Protein AF-A0A954M3C3-F1 (afdb_monomer)

Foldseek 3Di:
DQAPDDPVVVVVQCVVVVPPDPVSSVPDQPDPLNVLLVCLVVQPEEEDEFECAARRAHCVVPVVSSVVVNVVSVHHYHYHYDYPDYHPDPDDPDCVVVVVVVVVRD

Nearest PDB structures (foldseek):
  6nkf-assembly2_B  TM=5.578E-01  e=7.164E-04  metagenome
  5ao9-assembly1_A  TM=7.347E-01  e=2.309E-02  Thermogutta terrifontis
  5olu-assembly1_A  TM=7.972E-01  e=1.073E-01  Heyndrickxia coagulans DSM 1 = ATCC 7050
  6avy-assembly1_A  TM=6.517E-01  e=4.504E-02  Zea mays
  3d7r-assembly2_B  TM=6.691E-01  e=1.659E+00  Staphylococcus aureus subsp. aureus USA300_TCH1516

Solvent-accessible surface area (backbone atoms only — not comparable to full-atom values): 6422 Å² total; per-residue (Å²): 129,89,31,74,73,51,74,70,58,50,56,45,47,35,62,77,73,64,39,92,46,67,67,56,56,71,66,54,68,81,46,74,81,61,54,45,65,61,44,25,74,70,61,47,76,45,76,48,77,45,36,74,50,18,57,62,67,31,51,83,82,40,62,47,48,44,54,52,55,35,45,76,60,70,22,52,72,48,78,43,76,35,87,84,28,30,71,63,75,78,83,60,97,69,53,58,71,60,54,51,53,50,67,76,69,111

Sequence (106 aa):
GAGKGSARDWALILKCYGFANDDEALAYQGNPVDQLRGLARAKVPLLHVYGDADDVVPWDENTGIVAERYKALGGSITLIAKPGVGHHPHGLDDPTPIVEFIAKNR

Structure (mmCIF, N/CA/C/O backbone):
data_AF-A0A954M3C3-F1
#
_entry.id   AF-A0A954M3C3-F1
#
loop_
_atom_site.group_PDB
_atom_site.id
_atom_site.type_symbol
_atom_site.label_atom_id
_atom_site.label_alt_id
_atom_site.label_comp_id
_atom_site.label_asym_id
_atom_site.label_entity_id
_atom_site.label_seq_id
_atom_site.pdbx_PDB_ins_code
_atom_site.Cartn_x
_atom_site.Cartn_y
_atom_site.Cartn_z
_atom_site.occupancy
_atom_site.B_iso_or_equiv
_atom_site.auth_seq_id
_atom_site.auth_comp_id
_atom_site.auth_asym_id
_atom_site.auth_atom_id
_atom_site.pdbx_PDB_model_num
ATOM 1 N N . GLY A 1 1 ? 6.477 3.325 -12.550 1.00 87.75 1 GLY A N 1
ATOM 2 C CA . GLY A 1 1 ? 5.529 4.124 -11.762 1.00 87.75 1 GLY A CA 1
ATOM 3 C C . GLY A 1 1 ? 5.982 5.563 -11.694 1.00 87.75 1 GLY A C 1
ATOM 4 O O . GLY A 1 1 ? 7.020 5.884 -12.267 1.00 87.75 1 GLY A O 1
ATOM 5 N N . ALA A 1 2 ? 5.211 6.405 -11.015 1.00 92.19 2 ALA A N 1
ATOM 6 C CA . ALA A 1 2 ? 5.529 7.809 -10.750 1.00 92.19 2 ALA A CA 1
ATOM 7 C C . ALA A 1 2 ? 6.403 8.008 -9.497 1.00 92.19 2 ALA A C 1
ATOM 9 O O . ALA A 1 2 ? 6.935 9.100 -9.302 1.00 92.19 2 ALA A O 1
ATOM 10 N N . GLY A 1 3 ? 6.558 6.981 -8.651 1.00 92.88 3 GLY A N 1
ATOM 11 C CA . GLY A 1 3 ? 7.430 7.052 -7.479 1.00 92.88 3 GLY A CA 1
ATOM 12 C C . GLY A 1 3 ? 8.907 7.272 -7.831 1.00 92.88 3 GLY A C 1
ATOM 13 O O . GLY A 1 3 ? 9.352 6.982 -8.943 1.00 92.88 3 GLY A O 1
ATOM 14 N N . LYS A 1 4 ? 9.697 7.736 -6.854 1.00 93.12 4 LYS A N 1
ATOM 15 C CA . LYS A 1 4 ? 11.141 8.032 -7.024 1.00 93.12 4 LYS A CA 1
ATOM 16 C C . LYS A 1 4 ? 11.976 6.877 -7.596 1.00 93.12 4 LYS A C 1
ATOM 18 O O . LYS A 1 4 ? 13.003 7.124 -8.226 1.00 93.12 4 LYS A O 1
ATOM 23 N N . GLY A 1 5 ? 11.546 5.635 -7.371 1.00 93.81 5 GLY A N 1
ATOM 24 C CA . GLY A 1 5 ? 12.234 4.433 -7.833 1.00 93.81 5 GLY A CA 1
ATOM 25 C C . GLY A 1 5 ? 13.590 4.193 -7.157 1.00 93.81 5 GLY A C 1
ATOM 26 O O . GLY A 1 5 ? 14.040 4.946 -6.295 1.00 93.81 5 GLY A O 1
ATOM 27 N N . SER A 1 6 ? 14.246 3.099 -7.544 1.00 95.81 6 SER A N 1
ATOM 28 C CA . SER A 1 6 ? 15.588 2.737 -7.077 1.00 95.81 6 SER A CA 1
ATOM 29 C C . SER A 1 6 ? 16.306 1.946 -8.165 1.00 95.81 6 SER A C 1
ATOM 31 O O . SER A 1 6 ? 16.001 0.779 -8.396 1.00 95.81 6 SER A O 1
ATOM 33 N N . ALA A 1 7 ? 17.275 2.569 -8.842 1.00 96.38 7 ALA A N 1
ATOM 34 C CA . ALA A 1 7 ? 18.010 1.921 -9.934 1.00 96.38 7 ALA A CA 1
ATOM 35 C C . ALA A 1 7 ? 18.777 0.675 -9.459 1.00 96.38 7 ALA A C 1
ATOM 37 O O . ALA A 1 7 ? 18.840 -0.334 -10.161 1.00 96.38 7 ALA A O 1
ATOM 38 N N . ARG A 1 8 ? 19.327 0.729 -8.238 1.00 97.62 8 ARG A N 1
ATOM 39 C CA . ARG A 1 8 ? 20.014 -0.412 -7.623 1.00 97.62 8 ARG A CA 1
ATOM 40 C C . ARG A 1 8 ? 19.053 -1.579 -7.414 1.00 97.62 8 ARG A C 1
ATOM 42 O O . ARG A 1 8 ? 19.379 -2.702 -7.785 1.00 97.62 8 ARG A O 1
ATOM 49 N N . ASP A 1 9 ? 17.894 -1.321 -6.812 1.00 96.94 9 ASP A N 1
ATOM 50 C CA . ASP A 1 9 ? 16.956 -2.391 -6.474 1.00 96.94 9 ASP A CA 1
ATOM 51 C C . ASP A 1 9 ? 16.233 -2.911 -7.722 1.00 96.94 9 ASP A C 1
ATOM 53 O O . ASP A 1 9 ? 15.978 -4.106 -7.811 1.00 96.94 9 ASP A O 1
ATOM 57 N N . TRP A 1 10 ? 16.019 -2.068 -8.739 1.00 96.50 10 TRP A N 1
ATOM 58 C CA . TRP A 1 10 ? 15.537 -2.506 -10.052 1.00 96.50 10 TRP A CA 1
ATOM 59 C C . TRP A 1 10 ? 16.479 -3.531 -10.696 1.00 96.50 10 TRP A C 1
ATOM 61 O O . TRP A 1 10 ? 16.050 -4.617 -11.086 1.00 96.50 10 TRP A O 1
ATOM 71 N N . ALA A 1 11 ? 17.787 -3.251 -10.711 1.00 97.50 11 ALA A N 1
ATOM 72 C CA . ALA A 1 11 ? 18.780 -4.205 -11.205 1.00 97.50 11 ALA A CA 1
ATOM 73 C C . ALA A 1 11 ? 18.804 -5.513 -10.386 1.00 97.50 11 ALA A C 1
ATOM 75 O O . ALA A 1 11 ? 19.033 -6.592 -10.938 1.00 97.50 11 ALA A O 1
ATOM 76 N N . LEU A 1 12 ? 18.549 -5.437 -9.072 1.00 97.88 12 LEU A N 1
ATOM 77 C CA . LEU A 1 12 ? 18.419 -6.624 -8.223 1.00 97.88 12 LEU A CA 1
ATOM 78 C C . LEU A 1 12 ? 17.155 -7.427 -8.534 1.00 97.88 12 LEU A C 1
ATOM 80 O O . LEU A 1 12 ? 17.234 -8.651 -8.531 1.00 97.88 12 LEU A O 1
ATOM 84 N N . ILE A 1 13 ? 16.022 -6.783 -8.829 1.00 96.62 13 ILE A N 1
ATOM 85 C CA . ILE A 1 13 ? 14.785 -7.473 -9.221 1.00 96.62 13 ILE A CA 1
ATOM 86 C C . ILE A 1 13 ? 15.026 -8.313 -10.476 1.00 96.62 13 ILE A C 1
ATOM 88 O O . ILE A 1 13 ? 14.793 -9.521 -10.430 1.00 96.62 13 ILE A O 1
ATOM 92 N N . LEU A 1 14 ? 15.581 -7.720 -11.542 1.00 97.69 14 LEU A N 1
ATOM 93 C CA . LEU A 1 14 ? 15.893 -8.445 -12.782 1.00 97.69 14 LEU A CA 1
ATOM 94 C C . LEU A 1 14 ? 16.772 -9.673 -12.509 1.00 97.69 14 LEU A C 1
ATOM 96 O O . LEU A 1 14 ? 16.466 -10.784 -12.937 1.00 97.69 14 LEU A O 1
ATOM 100 N N . LYS A 1 15 ? 17.834 -9.495 -11.714 1.00 97.88 15 LYS A N 1
ATOM 101 C CA . LYS A 1 15 ? 18.780 -10.568 -11.392 1.00 97.88 15 LYS A CA 1
ATOM 102 C C . LYS A 1 15 ? 18.176 -11.666 -10.512 1.00 97.88 15 LYS A C 1
ATOM 104 O O . LYS A 1 15 ? 18.385 -12.843 -10.787 1.00 97.88 15 LYS A O 1
ATOM 109 N N . CYS A 1 16 ? 17.500 -11.302 -9.424 1.00 97.69 16 CYS A N 1
ATOM 110 C CA . CYS A 1 16 ? 17.021 -12.255 -8.420 1.00 97.69 16 CYS A CA 1
ATOM 111 C C . CYS A 1 16 ? 15.804 -13.048 -8.899 1.00 97.69 16 CYS A C 1
ATOM 113 O O . CYS A 1 16 ? 15.660 -14.208 -8.523 1.00 97.69 16 CYS A O 1
ATOM 115 N N . TYR A 1 17 ? 14.950 -12.434 -9.717 1.00 96.62 17 TYR A N 1
ATOM 116 C CA . TYR A 1 17 ? 13.771 -13.089 -10.282 1.00 96.62 17 TYR A CA 1
ATOM 117 C C . TYR A 1 17 ? 14.053 -13.720 -11.652 1.00 96.62 17 TYR A C 1
ATOM 119 O O . TYR A 1 17 ? 13.229 -14.484 -12.145 1.00 96.62 17 TYR A O 1
ATOM 127 N N . GLY A 1 18 ? 15.230 -13.463 -12.235 1.00 97.44 18 GLY A N 1
ATOM 128 C CA . GLY A 1 18 ? 15.668 -14.069 -13.492 1.00 97.44 18 GLY A CA 1
ATOM 129 C C . GLY A 1 18 ? 15.005 -13.481 -14.737 1.00 97.44 18 GLY A C 1
ATOM 130 O O . GLY A 1 18 ? 14.965 -14.159 -15.759 1.00 97.44 18 GLY A O 1
ATOM 131 N N . PHE A 1 19 ? 14.498 -12.249 -14.662 1.00 98.06 19 PHE A N 1
ATOM 132 C CA . PHE A 1 19 ? 13.888 -11.569 -15.804 1.00 98.06 19 PHE A CA 1
ATOM 133 C C . PHE A 1 19 ? 14.955 -11.139 -16.813 1.00 98.06 19 PHE A C 1
ATOM 135 O O . PHE A 1 19 ? 15.987 -10.572 -16.444 1.00 98.06 19 PHE A O 1
ATOM 142 N N . ALA A 1 20 ? 14.697 -11.379 -18.098 1.00 96.81 20 ALA A N 1
ATOM 143 C CA . ALA A 1 20 ? 15.623 -11.032 -19.172 1.00 96.81 20 ALA A CA 1
ATOM 144 C C . ALA A 1 20 ? 15.666 -9.522 -19.452 1.00 96.81 20 ALA A C 1
ATOM 146 O O . ALA A 1 20 ? 16.674 -9.012 -19.945 1.00 96.81 20 ALA A O 1
ATOM 147 N N . ASN A 1 21 ? 14.569 -8.814 -19.180 1.00 96.75 21 ASN A N 1
ATOM 148 C CA . ASN A 1 21 ? 14.413 -7.387 -19.434 1.00 96.75 21 ASN A CA 1
ATOM 149 C C . ASN A 1 21 ? 13.292 -6.779 -18.574 1.00 96.75 21 ASN A C 1
ATOM 151 O O . ASN A 1 21 ? 12.564 -7.482 -17.869 1.00 96.75 21 ASN A O 1
ATOM 155 N N . ASP A 1 22 ? 13.161 -5.457 -18.666 1.00 96.50 22 ASP A N 1
ATOM 156 C CA . ASP A 1 22 ? 12.157 -4.681 -17.943 1.00 96.50 22 ASP A CA 1
ATOM 157 C C . ASP A 1 22 ? 10.722 -5.078 -18.317 1.00 96.50 22 ASP A C 1
ATOM 159 O O . ASP A 1 22 ? 9.870 -5.127 -17.435 1.00 96.50 22 ASP A O 1
ATOM 163 N N . ASP A 1 23 ? 10.448 -5.414 -19.582 1.00 97.25 23 ASP A N 1
ATOM 164 C CA . ASP A 1 23 ? 9.099 -5.788 -20.030 1.00 97.25 23 ASP A CA 1
ATOM 165 C C . ASP A 1 23 ? 8.614 -7.070 -19.343 1.00 97.25 23 ASP A C 1
ATOM 167 O O . ASP A 1 23 ? 7.467 -7.150 -18.904 1.00 97.25 23 ASP A O 1
ATOM 171 N N . GLU A 1 24 ? 9.493 -8.063 -19.195 1.00 97.62 24 GLU A N 1
ATOM 172 C CA . GLU A 1 24 ? 9.182 -9.301 -18.480 1.00 97.62 24 GLU A CA 1
ATOM 173 C C . GLU A 1 24 ? 8.9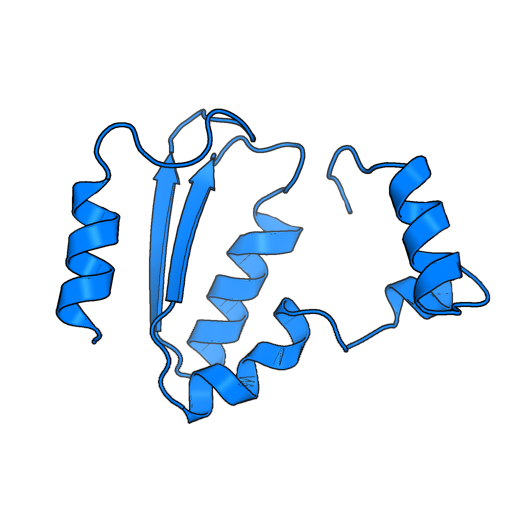13 -9.037 -16.991 1.00 97.62 24 GLU A C 1
ATOM 175 O O . GLU A 1 24 ? 7.940 -9.551 -16.433 1.00 97.62 24 GLU A O 1
ATOM 180 N N . ALA A 1 25 ? 9.721 -8.179 -16.360 1.00 96.62 25 ALA A N 1
ATOM 181 C CA . ALA A 1 25 ? 9.529 -7.785 -14.967 1.00 96.62 25 ALA A CA 1
ATOM 182 C C . ALA A 1 25 ? 8.222 -7.001 -14.757 1.00 96.62 25 ALA A C 1
ATOM 184 O O . ALA A 1 25 ? 7.511 -7.231 -13.779 1.00 96.62 25 ALA A O 1
ATOM 185 N N . LEU A 1 26 ? 7.875 -6.102 -15.681 1.00 95.06 26 LEU A N 1
ATOM 186 C CA . LEU A 1 26 ? 6.637 -5.317 -15.648 1.00 95.06 26 LEU A CA 1
ATOM 187 C C . LEU A 1 26 ? 5.393 -6.170 -15.934 1.00 95.06 26 LEU A C 1
ATOM 189 O O . LEU A 1 26 ? 4.319 -5.880 -15.408 1.00 95.06 26 LEU A O 1
ATOM 193 N N . ALA A 1 27 ? 5.522 -7.226 -16.739 1.00 96.25 27 ALA A N 1
ATOM 194 C CA . ALA A 1 27 ? 4.440 -8.167 -17.022 1.00 96.25 27 ALA A CA 1
ATOM 195 C C . ALA A 1 27 ? 4.182 -9.158 -15.873 1.00 96.25 27 ALA A C 1
ATOM 197 O O . ALA A 1 27 ? 3.138 -9.818 -15.856 1.00 96.25 27 ALA A O 1
ATOM 198 N N . TYR A 1 28 ? 5.099 -9.272 -14.909 1.00 96.62 28 TYR A N 1
ATOM 199 C CA . TYR A 1 28 ? 4.999 -10.220 -13.806 1.00 96.62 28 TYR A CA 1
ATOM 200 C C . TYR A 1 28 ? 3.732 -10.007 -12.961 1.00 96.62 28 TYR A C 1
ATOM 202 O O . TYR A 1 28 ? 3.499 -8.931 -12.422 1.00 96.62 28 TYR A O 1
ATOM 210 N N . GLN A 1 29 ? 2.930 -11.067 -12.809 1.00 95.62 29 GLN A N 1
ATOM 211 C CA . GLN A 1 29 ? 1.654 -11.059 -12.067 1.00 95.62 29 GLN A CA 1
ATOM 212 C C . GLN A 1 29 ? 1.755 -11.743 -10.689 1.00 95.62 29 GLN A C 1
ATOM 214 O O . GLN A 1 29 ? 0.759 -12.192 -10.116 1.00 95.62 29 GLN A O 1
ATOM 219 N N . GLY A 1 30 ? 2.970 -11.930 -10.173 1.00 95.19 30 GLY A N 1
ATOM 220 C CA . GLY A 1 30 ? 3.198 -12.570 -8.874 1.00 95.19 30 GLY A CA 1
ATOM 221 C C . GLY A 1 30 ? 3.364 -11.586 -7.717 1.00 95.19 30 GLY A C 1
ATOM 222 O O . GLY A 1 30 ? 3.713 -12.013 -6.618 1.00 95.19 30 GLY A O 1
ATOM 223 N N . ASN A 1 31 ? 3.137 -10.286 -7.929 1.00 95.19 31 ASN A N 1
ATOM 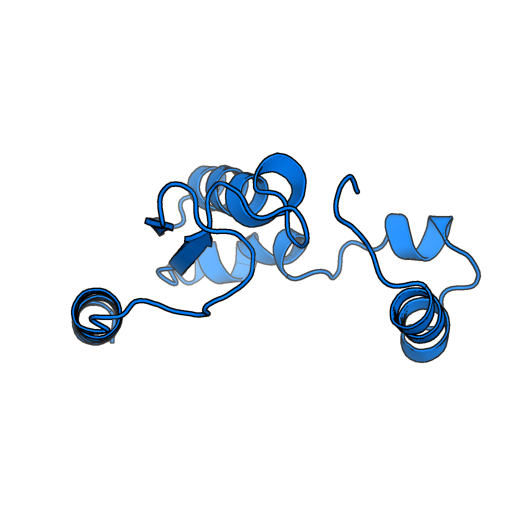224 C CA . ASN A 1 31 ? 3.282 -9.294 -6.867 1.00 95.19 31 ASN A CA 1
ATOM 225 C C . ASN A 1 31 ? 2.152 -9.429 -5.832 1.00 95.19 31 ASN A C 1
ATOM 227 O O . ASN A 1 31 ? 1.060 -9.904 -6.160 1.00 95.19 31 ASN A O 1
ATOM 231 N N . PRO A 1 32 ? 2.337 -8.948 -4.587 1.00 94.25 32 PRO A N 1
ATOM 232 C CA . PRO A 1 32 ? 1.281 -8.995 -3.573 1.00 94.25 32 PRO A CA 1
ATOM 233 C C . PRO A 1 32 ? -0.059 -8.381 -4.022 1.00 94.25 32 PRO A C 1
ATOM 235 O O . PRO A 1 32 ? -1.118 -8.918 -3.701 1.00 94.25 32 PRO A O 1
ATOM 238 N N . VAL A 1 33 ? -0.025 -7.301 -4.815 1.00 95.62 33 VAL A N 1
ATOM 239 C CA . VAL A 1 33 ? -1.222 -6.633 -5.366 1.00 95.62 33 VAL A CA 1
ATOM 240 C C . VAL A 1 33 ? -1.983 -7.483 -6.398 1.00 95.62 33 VAL A C 1
ATOM 242 O O . VAL A 1 33 ? -3.176 -7.264 -6.624 1.00 95.62 33 VAL A O 1
ATOM 245 N N . ASP A 1 34 ? -1.330 -8.487 -6.986 1.00 96.31 34 ASP A N 1
ATOM 246 C CA . ASP A 1 34 ? -1.919 -9.401 -7.970 1.00 96.31 34 ASP A CA 1
ATOM 247 C C . ASP A 1 34 ? -2.498 -10.664 -7.303 1.00 96.31 34 ASP A C 1
ATOM 249 O O . ASP A 1 34 ? -3.391 -11.321 -7.837 1.00 96.31 34 ASP A O 1
ATOM 253 N N . GLN A 1 35 ? -2.053 -10.983 -6.082 1.00 96.88 35 GLN A N 1
ATOM 254 C CA . GLN A 1 35 ? -2.390 -12.220 -5.360 1.00 96.88 35 GLN A CA 1
ATOM 255 C C . GLN A 1 35 ? -3.504 -12.049 -4.305 1.00 96.88 35 GLN A C 1
ATOM 257 O O . GLN A 1 35 ? -3.733 -12.909 -3.450 1.00 96.88 35 GLN A O 1
ATOM 262 N N . LEU A 1 36 ? -4.271 -10.959 -4.386 1.00 98.12 36 LEU A N 1
ATOM 263 C CA . LEU A 1 36 ? -5.294 -10.578 -3.400 1.00 98.12 36 LEU A CA 1
ATOM 264 C C . LEU A 1 36 ? -6.466 -11.569 -3.267 1.00 98.12 36 LEU A C 1
ATOM 266 O O . LEU A 1 36 ? -7.101 -11.658 -2.214 1.00 98.12 36 LEU A O 1
ATOM 270 N N . ARG A 1 37 ? -6.767 -12.341 -4.319 1.00 97.94 37 ARG A N 1
ATOM 271 C CA . ARG A 1 37 ? -7.929 -13.249 -4.362 1.00 97.94 37 ARG A CA 1
ATOM 272 C C . ARG A 1 37 ? -7.896 -14.316 -3.266 1.00 97.94 37 ARG A C 1
ATOM 274 O O . ARG A 1 37 ? -8.950 -14.681 -2.744 1.00 97.94 37 ARG A O 1
ATOM 281 N N . GLY A 1 38 ? -6.710 -14.821 -2.921 1.00 97.94 38 GLY A N 1
ATOM 282 C CA . GLY A 1 38 ? -6.545 -15.812 -1.854 1.00 97.94 38 GLY A CA 1
ATOM 283 C C . GLY A 1 38 ? -6.950 -15.252 -0.491 1.00 97.94 38 GLY A C 1
ATOM 284 O O . GLY A 1 38 ? -7.755 -15.865 0.211 1.00 97.94 38 GLY A O 1
ATOM 285 N N . LEU A 1 39 ? -6.467 -14.048 -0.174 1.00 98.06 39 LEU A N 1
ATOM 286 C CA . LEU A 1 39 ? -6.777 -13.335 1.067 1.00 98.06 39 LEU A CA 1
ATOM 287 C C . LEU A 1 39 ? -8.274 -13.022 1.177 1.00 98.06 39 LEU A C 1
ATOM 289 O O . LEU A 1 39 ? -8.888 -13.308 2.205 1.00 98.06 39 LEU A O 1
ATOM 293 N N . ALA A 1 40 ? -8.884 -12.540 0.089 1.00 98.31 40 ALA A N 1
ATOM 294 C CA . ALA A 1 40 ? -10.309 -12.216 0.062 1.00 98.31 40 ALA A CA 1
ATOM 295 C C . ALA A 1 40 ? -11.184 -13.460 0.297 1.00 98.31 40 ALA A C 1
ATOM 297 O O . ALA A 1 40 ? -12.105 -13.429 1.112 1.00 98.31 40 ALA A O 1
ATOM 298 N N . ARG A 1 41 ? -10.861 -14.596 -0.345 1.00 98.31 41 ARG A N 1
ATOM 299 C CA . ARG A 1 41 ? -11.560 -15.877 -0.117 1.00 98.31 41 ARG A CA 1
ATOM 300 C C . ARG A 1 41 ? -11.447 -16.357 1.327 1.00 98.31 41 ARG A C 1
ATOM 302 O O . ARG A 1 41 ? -12.411 -16.899 1.861 1.00 98.31 41 ARG A O 1
ATOM 309 N N . ALA A 1 42 ? -10.282 -16.163 1.938 1.00 98.00 42 ALA A N 1
ATOM 310 C CA . ALA A 1 42 ? -10.035 -16.478 3.339 1.00 98.00 42 ALA A CA 1
ATOM 311 C C . ALA A 1 42 ? -10.601 -15.420 4.307 1.00 98.00 42 ALA A C 1
ATOM 313 O O . ALA A 1 42 ? -10.478 -15.586 5.516 1.00 98.00 42 ALA A O 1
ATOM 314 N N . LYS A 1 43 ? -11.243 -14.360 3.792 1.00 97.50 43 LYS A N 1
ATOM 315 C CA . LYS A 1 43 ? -11.809 -13.244 4.563 1.00 97.50 43 LYS A CA 1
ATOM 316 C C . LYS A 1 43 ? -10.784 -12.561 5.471 1.00 97.50 43 LYS A C 1
ATOM 318 O O . LYS A 1 43 ? -11.134 -12.100 6.554 1.00 97.50 43 LYS A O 1
ATOM 323 N N . VAL A 1 44 ? -9.529 -12.484 5.030 1.00 98.06 44 VAL A N 1
ATOM 324 C CA . VAL A 1 44 ? -8.472 -11.817 5.796 1.00 98.06 44 VAL A CA 1
ATOM 325 C C . VAL A 1 44 ? -8.781 -10.316 5.857 1.00 98.06 44 VAL A C 1
ATOM 327 O O . VAL A 1 44 ? -8.921 -9.682 4.810 1.00 98.06 44 VAL A O 1
ATOM 330 N N . PRO A 1 45 ? -8.909 -9.707 7.040 1.00 98.00 45 PRO A N 1
ATOM 331 C CA . PRO A 1 45 ? -9.068 -8.265 7.139 1.00 98.00 45 PRO A CA 1
ATOM 332 C C . PRO A 1 45 ? -7.708 -7.589 6.933 1.00 98.00 45 PRO A C 1
ATOM 334 O O . PRO A 1 45 ? -6.709 -7.991 7.528 1.00 98.00 45 PRO A O 1
ATOM 337 N N . LEU A 1 46 ? -7.665 -6.556 6.091 1.00 98.25 46 LEU A N 1
ATOM 338 C CA . LEU A 1 46 ? -6.455 -5.769 5.836 1.00 98.25 46 LEU A CA 1
ATOM 339 C C . LEU A 1 46 ? -6.522 -4.415 6.544 1.00 98.25 46 LEU A C 1
ATOM 341 O O . LEU A 1 46 ? -7.592 -3.821 6.666 1.00 98.25 46 LEU A O 1
ATOM 345 N N . LEU A 1 47 ? -5.366 -3.901 6.958 1.00 98.00 47 LEU A N 1
ATOM 346 C CA . LEU A 1 47 ? -5.200 -2.529 7.430 1.00 98.00 47 LEU A CA 1
ATOM 347 C C . LEU A 1 47 ? -3.975 -1.911 6.756 1.00 98.00 47 LEU A C 1
ATOM 349 O O . LEU A 1 47 ? -2.898 -2.499 6.786 1.00 98.00 47 LEU A O 1
ATOM 353 N N . HIS A 1 48 ? -4.139 -0.730 6.160 1.00 97.44 48 HIS A N 1
ATOM 354 C CA . HIS A 1 48 ? -3.056 0.060 5.572 1.00 97.44 48 HIS A CA 1
ATOM 355 C C . HIS A 1 48 ? -2.954 1.414 6.278 1.00 97.44 48 HIS A C 1
ATOM 357 O O . HIS A 1 48 ? -3.910 2.191 6.280 1.00 97.44 4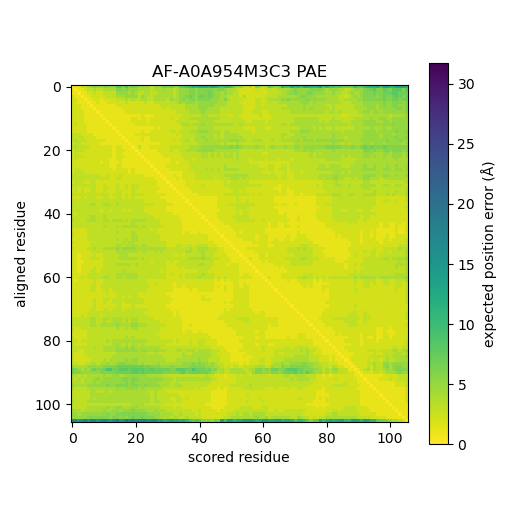8 HIS A O 1
ATOM 363 N N . VAL A 1 49 ? -1.773 1.704 6.828 1.00 97.44 49 VAL A N 1
ATOM 364 C CA . VAL A 1 49 ? -1.379 3.039 7.297 1.00 97.44 49 VAL A CA 1
ATOM 365 C C . VAL A 1 49 ? -0.449 3.641 6.256 1.00 97.44 49 VAL A C 1
ATOM 367 O O . VAL A 1 49 ? 0.552 3.018 5.910 1.00 97.44 49 VAL A O 1
ATOM 370 N N . TYR A 1 50 ? -0.758 4.834 5.759 1.00 96.75 50 TYR A N 1
ATOM 371 C CA . TYR A 1 50 ? 0.002 5.458 4.675 1.00 96.75 50 TYR A CA 1
ATOM 372 C C . TYR A 1 50 ? 0.052 6.979 4.826 1.00 96.75 50 TYR A C 1
ATOM 374 O O . TYR A 1 50 ? -0.837 7.581 5.426 1.00 96.75 50 TYR A O 1
ATOM 382 N N . GLY A 1 51 ? 1.111 7.596 4.305 1.00 97.38 51 GLY A N 1
ATOM 383 C CA . GLY A 1 51 ? 1.167 9.039 4.091 1.00 97.38 51 GLY A CA 1
ATOM 384 C C . GLY A 1 51 ? 0.428 9.405 2.807 1.00 97.38 51 GLY A C 1
ATOM 385 O O . GLY A 1 51 ? 0.639 8.757 1.784 1.00 97.38 51 GLY A O 1
ATOM 386 N N . ASP A 1 52 ? -0.464 10.394 2.843 1.00 95.81 52 ASP A N 1
ATOM 387 C CA . ASP A 1 52 ? -1.219 10.803 1.646 1.00 95.81 52 ASP A CA 1
ATOM 388 C C . ASP A 1 52 ? -0.429 11.741 0.713 1.00 95.81 52 ASP A C 1
ATOM 390 O O . ASP A 1 52 ? -0.877 12.021 -0.397 1.00 95.81 52 ASP A O 1
ATOM 394 N N . ALA A 1 53 ? 0.770 12.158 1.130 1.00 96.31 53 ALA A N 1
ATOM 395 C CA . ALA A 1 53 ? 1.739 12.902 0.332 1.00 96.31 53 ALA A CA 1
ATOM 396 C C . ALA A 1 53 ? 3.002 12.066 0.014 1.00 96.31 53 ALA A C 1
ATOM 398 O O . ALA A 1 53 ? 4.068 12.626 -0.243 1.00 96.31 53 ALA A O 1
ATOM 399 N N . ASP A 1 54 ? 2.922 10.729 0.080 1.00 96.69 54 ASP A N 1
ATOM 400 C CA . ASP A 1 54 ? 4.048 9.828 -0.209 1.00 96.69 54 ASP A CA 1
ATOM 401 C C . ASP A 1 54 ? 4.407 9.833 -1.709 1.00 96.69 54 ASP A C 1
ATOM 403 O O . ASP A 1 54 ? 3.633 9.398 -2.560 1.00 96.69 54 ASP A O 1
ATOM 407 N N . ASP A 1 55 ? 5.610 10.322 -2.023 1.00 95.62 55 ASP A N 1
ATOM 408 C CA . ASP A 1 55 ? 6.184 10.383 -3.372 1.00 95.62 55 ASP A CA 1
ATOM 409 C C . ASP A 1 55 ? 7.151 9.220 -3.683 1.00 95.62 55 ASP A C 1
ATOM 411 O O . ASP A 1 55 ? 7.671 9.104 -4.796 1.00 95.62 55 ASP A O 1
ATOM 415 N N . VAL A 1 56 ? 7.411 8.346 -2.708 1.00 95.62 56 VAL A N 1
ATOM 416 C CA . VAL A 1 56 ? 8.193 7.113 -2.874 1.00 95.62 56 VAL A CA 1
ATOM 417 C C . VAL A 1 56 ? 7.265 5.965 -3.251 1.00 95.62 56 VAL A C 1
ATOM 419 O O . VAL A 1 56 ? 7.594 5.188 -4.146 1.00 95.62 56 VAL A O 1
ATOM 422 N N . VAL A 1 57 ? 6.102 5.883 -2.597 1.00 94.38 57 VAL A N 1
ATOM 423 C CA . VAL A 1 57 ? 5.087 4.840 -2.798 1.00 94.38 57 VAL A CA 1
ATOM 424 C C . VAL A 1 57 ? 3.719 5.492 -3.068 1.00 94.38 57 VAL A C 1
ATOM 426 O O . VAL A 1 57 ? 2.837 5.459 -2.205 1.00 94.38 57 VAL A O 1
ATOM 429 N N . PRO A 1 58 ? 3.514 6.105 -4.254 1.00 95.44 58 PRO A N 1
ATOM 430 C CA . PRO A 1 58 ? 2.322 6.898 -4.534 1.00 95.44 58 PRO A CA 1
ATOM 431 C C . PRO A 1 58 ? 1.026 6.104 -4.382 1.00 95.44 58 PRO A C 1
ATOM 433 O O . PRO A 1 58 ? 0.938 4.936 -4.775 1.00 95.44 58 PRO A O 1
ATOM 436 N N . T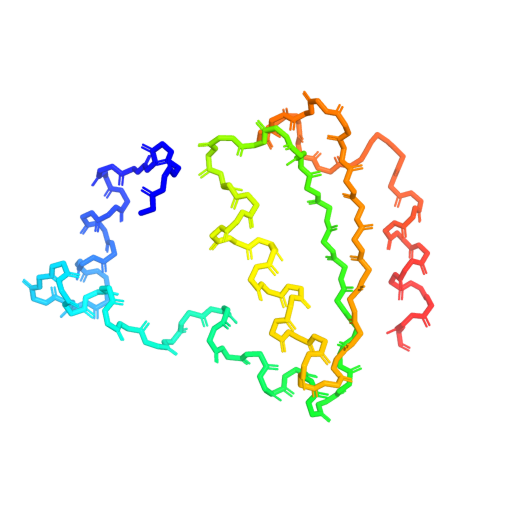RP A 1 59 ? -0.000 6.764 -3.844 1.00 95.62 59 TRP A N 1
ATOM 437 C CA . TRP A 1 59 ? -1.317 6.177 -3.590 1.00 95.62 59 TRP A CA 1
ATOM 438 C C . TRP A 1 59 ? -1.919 5.507 -4.833 1.00 95.62 59 TRP A C 1
ATOM 440 O O . TRP A 1 59 ? -2.333 4.347 -4.754 1.00 95.62 59 TRP A O 1
ATOM 450 N N . ASP A 1 60 ? -1.916 6.214 -5.967 1.00 95.25 60 ASP A N 1
ATOM 451 C CA . ASP A 1 60 ? -2.608 5.811 -7.199 1.00 95.25 60 ASP A CA 1
ATOM 452 C C . ASP A 1 60 ? -2.035 4.543 -7.846 1.00 95.25 60 ASP A C 1
ATOM 454 O O . ASP A 1 60 ? -2.734 3.877 -8.605 1.00 95.25 60 ASP A O 1
ATOM 458 N N . GLU A 1 61 ? -0.789 4.176 -7.532 1.00 93.88 61 GLU A N 1
ATOM 459 C CA . GLU A 1 61 ? -0.143 2.971 -8.068 1.00 93.88 61 GLU A CA 1
ATOM 460 C C . GLU A 1 61 ? 0.068 1.864 -7.020 1.00 93.88 61 GLU A C 1
ATOM 462 O O . GLU A 1 61 ? 0.496 0.766 -7.370 1.00 93.88 61 GLU A O 1
ATOM 467 N N . ASN A 1 62 ? -0.265 2.117 -5.744 1.00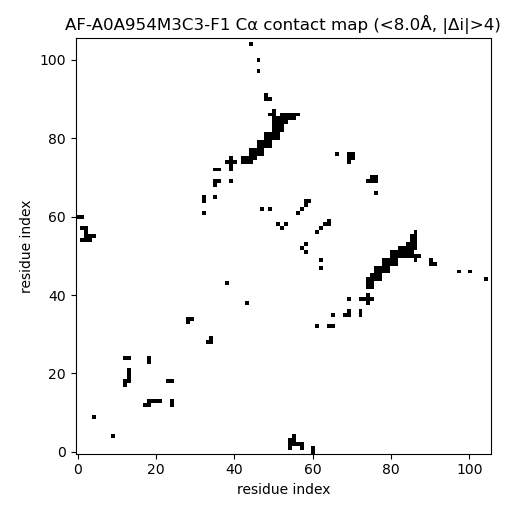 96.12 62 ASN A N 1
ATOM 468 C CA . ASN A 1 62 ? -0.038 1.186 -4.632 1.00 96.12 62 ASN A CA 1
ATOM 469 C C . ASN A 1 62 ? -1.301 0.968 -3.779 1.00 96.12 62 ASN A C 1
ATOM 471 O O . ASN A 1 62 ? -2.158 0.150 -4.123 1.00 96.12 62 ASN A O 1
ATOM 475 N N . THR A 1 63 ? -1.433 1.675 -2.646 1.00 96.94 63 THR A N 1
ATOM 476 C CA . THR A 1 63 ? -2.524 1.454 -1.677 1.00 96.94 63 THR A CA 1
ATOM 477 C C . THR A 1 63 ? -3.903 1.648 -2.304 1.00 96.94 63 THR A C 1
ATOM 479 O O . THR A 1 63 ? -4.808 0.874 -1.991 1.00 96.94 63 THR A O 1
ATOM 482 N N . GLY A 1 64 ? -4.066 2.620 -3.208 1.00 97.44 64 GLY A N 1
ATOM 483 C CA . GLY A 1 64 ? -5.325 2.848 -3.917 1.00 97.44 64 GLY A CA 1
ATOM 484 C C . GLY A 1 64 ? -5.753 1.626 -4.728 1.00 97.44 64 GLY A C 1
ATOM 485 O O . GLY A 1 64 ? -6.872 1.138 -4.560 1.00 97.44 64 GLY A O 1
ATOM 486 N N . ILE A 1 65 ? -4.826 1.057 -5.506 1.00 97.69 65 ILE A N 1
ATOM 487 C CA . ILE A 1 65 ? -5.060 -0.158 -6.300 1.00 97.69 65 ILE A CA 1
ATOM 488 C C . ILE A 1 65 ? -5.415 -1.344 -5.399 1.00 97.69 65 ILE A C 1
ATOM 490 O O . ILE A 1 65 ? -6.382 -2.058 -5.673 1.00 97.69 65 ILE A O 1
ATOM 494 N N . VAL A 1 66 ? -4.668 -1.559 -4.308 1.00 98.31 66 VAL A N 1
ATOM 495 C CA . VAL A 1 66 ? -4.966 -2.636 -3.349 1.00 98.31 66 VAL A CA 1
ATOM 496 C C . VAL A 1 66 ? -6.363 -2.452 -2.762 1.00 98.31 66 VAL A C 1
ATOM 498 O O . VAL A 1 66 ? -7.142 -3.402 -2.736 1.00 98.31 66 VAL A O 1
ATOM 501 N N . ALA A 1 67 ? -6.709 -1.241 -2.323 1.00 98.38 67 ALA A N 1
ATOM 502 C CA . ALA A 1 67 ? -7.993 -0.963 -1.697 1.00 98.38 67 ALA A CA 1
ATOM 503 C C . ALA A 1 67 ? -9.170 -1.184 -2.655 1.00 98.38 67 ALA A C 1
ATOM 505 O O . ALA A 1 67 ? -10.164 -1.797 -2.262 1.00 98.38 67 ALA A O 1
ATOM 506 N N . GLU A 1 68 ? -9.060 -0.713 -3.897 1.00 98.50 68 GLU A N 1
ATOM 507 C CA . GLU A 1 68 ? -10.082 -0.906 -4.926 1.00 98.50 68 GLU A CA 1
ATOM 508 C C . GLU A 1 68 ? -10.256 -2.393 -5.257 1.00 98.50 68 GLU A C 1
ATOM 510 O O . GLU A 1 68 ? -11.350 -2.946 -5.102 1.00 98.50 68 GLU A O 1
ATOM 515 N N . ARG A 1 69 ? -9.163 -3.069 -5.637 1.00 98.38 69 ARG A N 1
ATOM 516 C CA . ARG A 1 69 ? -9.190 -4.484 -6.030 1.00 98.38 69 ARG A CA 1
ATOM 517 C C . ARG A 1 69 ? -9.667 -5.375 -4.887 1.00 98.38 69 ARG A C 1
ATOM 519 O O . ARG A 1 69 ? -10.457 -6.290 -5.113 1.00 98.38 69 ARG A O 1
ATOM 526 N N . TYR A 1 70 ? -9.220 -5.117 -3.656 1.00 98.69 70 TYR A N 1
ATOM 527 C CA . TYR A 1 70 ? -9.591 -5.948 -2.513 1.00 98.69 70 TYR A CA 1
ATOM 528 C C . TYR A 1 70 ? -11.077 -5.836 -2.181 1.00 98.69 70 TYR A C 1
ATOM 530 O O . TYR A 1 70 ? -11.734 -6.858 -1.977 1.00 98.69 70 TYR A O 1
ATOM 538 N N . LYS A 1 71 ? -11.634 -4.618 -2.215 1.00 98.56 71 LYS A N 1
ATOM 539 C CA . LYS A 1 71 ? -13.077 -4.393 -2.043 1.00 98.56 71 LYS A CA 1
ATOM 540 C C . LYS A 1 71 ? -13.889 -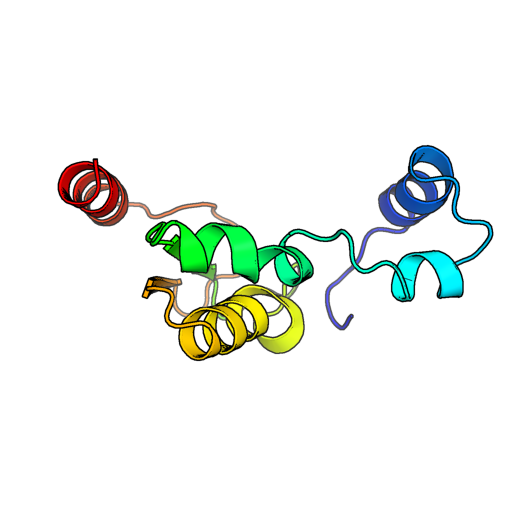5.053 -3.158 1.00 98.56 71 LYS A C 1
ATOM 542 O O . LYS A 1 71 ? -14.887 -5.704 -2.864 1.00 98.56 71 LYS A O 1
ATOM 547 N N . ALA A 1 72 ? -13.446 -4.951 -4.414 1.00 98.50 72 ALA A N 1
ATOM 548 C CA . ALA A 1 72 ? -14.109 -5.603 -5.548 1.00 98.50 72 ALA A CA 1
ATOM 549 C C . ALA A 1 72 ? -14.140 -7.140 -5.423 1.00 98.50 72 ALA A C 1
ATOM 551 O O . ALA A 1 72 ? -15.079 -7.788 -5.881 1.00 98.50 72 ALA A O 1
ATOM 552 N N . LEU A 1 73 ? -13.144 -7.729 -4.755 1.00 98.50 73 LEU A N 1
ATOM 553 C CA . LEU A 1 73 ? -13.088 -9.158 -4.432 1.00 98.50 73 LEU A CA 1
ATOM 554 C C . LEU A 1 73 ? -13.925 -9.550 -3.196 1.00 98.50 73 LEU A C 1
ATOM 556 O O . LEU A 1 73 ? -13.927 -10.721 -2.816 1.00 98.50 73 LEU A O 1
ATOM 560 N N . GLY A 1 74 ? -14.625 -8.602 -2.562 1.00 98.38 74 GLY A N 1
ATOM 561 C CA . GLY A 1 74 ? -15.396 -8.815 -1.333 1.00 98.38 74 GLY A CA 1
ATOM 562 C C . GLY A 1 74 ? -14.553 -8.830 -0.052 1.00 98.38 74 GLY A C 1
ATOM 563 O O . GLY A 1 74 ? -15.048 -9.231 1.001 1.00 98.38 74 GLY A O 1
ATOM 564 N N . GLY A 1 75 ? -1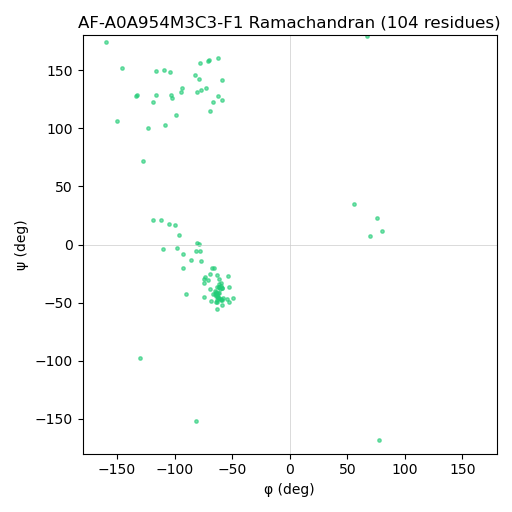3.284 -8.423 -0.129 1.00 98.31 75 GLY A N 1
ATOM 565 C CA . GLY A 1 75 ? -12.397 -8.274 1.019 1.00 98.31 75 GLY A CA 1
ATOM 566 C C . GLY A 1 75 ? -12.670 -6.994 1.817 1.00 98.31 75 GLY A C 1
ATOM 567 O O . GLY A 1 75 ? -13.188 -6.006 1.296 1.00 98.31 75 GLY A O 1
ATOM 568 N N . SER A 1 76 ? -12.292 -7.002 3.098 1.00 98.19 76 SER A N 1
ATOM 569 C CA . SER A 1 76 ? -12.390 -5.839 3.989 1.00 98.19 76 SER A CA 1
ATOM 570 C C . SER A 1 76 ? -11.023 -5.193 4.190 1.00 98.19 76 SER A C 1
ATOM 572 O O . SER A 1 76 ? -10.063 -5.876 4.546 1.00 98.19 76 SER A O 1
ATOM 574 N N . ILE A 1 77 ? -10.938 -3.878 3.988 1.00 98.56 77 ILE A N 1
ATOM 575 C CA . ILE A 1 77 ? -9.717 -3.099 4.209 1.00 98.56 77 ILE A CA 1
ATOM 576 C C . ILE A 1 77 ? -10.015 -1.825 5.002 1.00 98.56 77 ILE A C 1
ATOM 578 O O . ILE A 1 77 ? -10.885 -1.034 4.630 1.00 98.56 77 ILE A O 1
ATOM 582 N N . THR A 1 78 ? -9.262 -1.619 6.079 1.00 98.50 78 THR A N 1
ATOM 583 C CA . THR A 1 78 ? -9.220 -0.382 6.860 1.00 98.50 78 THR A CA 1
ATOM 584 C C . THR A 1 78 ? -8.065 0.486 6.372 1.00 98.50 78 THR A C 1
ATOM 586 O O . THR A 1 78 ? -6.941 0.016 6.214 1.00 98.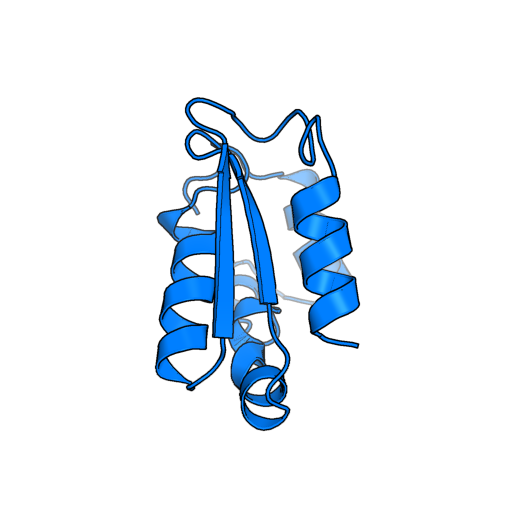50 78 THR A O 1
ATOM 589 N N . LEU A 1 79 ? -8.342 1.764 6.129 1.00 98.19 79 LEU A N 1
ATOM 590 C CA . LEU A 1 79 ? -7.373 2.737 5.636 1.00 98.19 79 LEU A CA 1
ATOM 591 C C . LEU A 1 79 ? -7.166 3.822 6.688 1.00 98.19 79 LEU A C 1
ATOM 593 O O . LEU A 1 79 ? -8.140 4.405 7.159 1.00 98.19 79 LEU A O 1
ATOM 597 N N . ILE A 1 80 ? -5.910 4.095 7.028 1.00 97.88 80 ILE A N 1
ATOM 598 C CA . ILE A 1 80 ? -5.522 5.184 7.923 1.00 97.88 80 ILE A CA 1
ATOM 599 C C . ILE A 1 80 ? -4.539 6.080 7.170 1.00 97.88 80 ILE A C 1
ATOM 601 O O . ILE A 1 80 ? -3.356 5.761 7.040 1.00 97.88 80 ILE A O 1
ATOM 605 N N . ALA A 1 81 ? -5.058 7.190 6.652 1.00 97.12 81 ALA A N 1
ATOM 606 C CA . ALA A 1 81 ? -4.260 8.223 6.008 1.00 97.12 81 ALA A CA 1
ATOM 607 C C . ALA A 1 81 ? -3.578 9.105 7.060 1.00 97.12 81 ALA A C 1
ATOM 609 O O . ALA A 1 81 ? -4.185 9.444 8.078 1.00 97.12 81 ALA A O 1
ATOM 610 N N . LYS A 1 82 ? -2.341 9.515 6.786 1.00 97.19 82 LYS A N 1
ATOM 611 C CA . LYS A 1 82 ? -1.610 10.531 7.547 1.00 97.19 82 LYS A CA 1
ATOM 612 C C . LYS A 1 82 ? -1.516 11.811 6.708 1.00 97.19 82 LYS A C 1
ATOM 614 O O . LYS A 1 82 ? -0.699 11.836 5.785 1.00 97.19 82 LYS A O 1
ATOM 619 N N . PRO A 1 83 ? -2.335 12.837 7.009 1.00 96.56 83 PRO A N 1
ATOM 620 C CA . PRO A 1 83 ? -2.453 14.024 6.170 1.00 96.56 83 PRO A CA 1
ATOM 621 C C . PRO A 1 83 ? -1.154 14.818 6.038 1.00 96.56 83 PRO A C 1
ATOM 623 O O . PRO A 1 83 ? -0.541 15.182 7.040 1.00 96.56 83 PRO A O 1
ATOM 626 N N . GLY A 1 84 ? -0.753 15.108 4.803 1.00 96.75 84 GLY A N 1
ATOM 627 C CA . GLY A 1 84 ? 0.462 15.841 4.454 1.00 96.75 84 GLY A CA 1
ATOM 628 C C . GLY A 1 84 ? 1.764 15.085 4.727 1.00 96.75 84 GLY A C 1
ATOM 629 O O . GLY A 1 84 ? 2.838 15.676 4.617 1.00 96.75 84 GLY A O 1
ATOM 630 N N . VAL A 1 85 ? 1.702 13.804 5.103 1.00 96.88 85 VAL A N 1
ATOM 631 C CA . VAL A 1 85 ? 2.889 13.017 5.459 1.00 96.88 85 VAL A CA 1
ATOM 632 C C . VAL A 1 85 ? 3.389 12.252 4.237 1.00 96.88 85 VAL A C 1
ATOM 634 O O . VAL A 1 85 ? 2.605 11.634 3.521 1.00 96.88 85 VAL A O 1
ATOM 637 N N . GLY A 1 86 ? 4.704 12.293 4.013 1.00 95.62 86 GLY A N 1
ATOM 638 C CA . GLY A 1 86 ? 5.378 11.499 2.986 1.00 95.62 86 GLY A CA 1
ATOM 639 C C . GLY A 1 86 ? 5.663 10.061 3.438 1.00 95.62 86 GLY A C 1
ATOM 640 O O . GLY A 1 86 ? 4.989 9.513 4.310 1.00 95.62 86 GLY A O 1
ATOM 641 N N . HIS A 1 87 ? 6.713 9.450 2.886 1.00 95.25 87 HIS A N 1
ATOM 642 C CA . HIS A 1 87 ? 7.083 8.063 3.205 1.00 95.25 87 HIS A CA 1
ATOM 643 C C . HIS A 1 87 ? 7.474 7.832 4.675 1.00 95.25 87 HIS A C 1
ATOM 645 O O . HIS A 1 87 ? 7.168 6.797 5.276 1.00 95.25 87 HIS A O 1
ATOM 651 N N . HIS A 1 88 ? 8.147 8.824 5.260 1.00 94.06 88 HIS A N 1
ATOM 652 C CA . HIS A 1 88 ? 8.567 8.831 6.655 1.00 94.06 88 HIS A CA 1
ATOM 653 C C . HIS A 1 88 ? 7.872 9.966 7.418 1.00 94.06 88 HIS A C 1
ATOM 655 O O . HIS A 1 88 ? 7.623 11.022 6.828 1.00 94.06 88 HIS A O 1
ATOM 661 N N . PRO A 1 89 ? 7.611 9.792 8.727 1.00 93.75 89 PRO A N 1
ATOM 662 C CA . PRO A 1 89 ? 7.902 8.609 9.553 1.00 93.75 89 PRO A CA 1
ATOM 663 C C . PRO A 1 89 ? 7.017 7.401 9.213 1.00 93.75 89 PRO A C 1
ATOM 665 O O . PRO A 1 89 ? 5.934 7.558 8.653 1.00 93.75 89 PRO A O 1
ATOM 668 N N . HIS A 1 90 ? 7.457 6.188 9.558 1.00 87.56 90 HIS A N 1
ATOM 669 C CA . HIS A 1 90 ? 6.623 4.987 9.446 1.00 87.56 90 HIS A CA 1
ATOM 670 C C . HIS A 1 90 ? 5.692 4.843 10.654 1.00 87.56 90 HIS A C 1
ATOM 672 O O . HIS A 1 90 ? 6.068 5.177 11.773 1.00 87.56 90 HIS A O 1
ATOM 678 N N . GLY A 1 91 ? 4.490 4.304 10.428 1.00 89.56 91 GLY A N 1
ATOM 679 C CA . GLY A 1 91 ? 3.509 4.074 11.491 1.00 89.56 91 GLY A CA 1
ATOM 680 C C . GLY A 1 91 ? 2.768 5.333 11.946 1.00 89.56 91 GLY A C 1
ATOM 681 O O . GLY A 1 91 ? 2.792 6.361 11.262 1.00 89.56 91 GLY A O 1
ATOM 682 N N . LEU A 1 92 ? 2.067 5.188 13.070 1.00 94.88 92 LEU A N 1
ATOM 683 C CA . LEU A 1 92 ? 1.338 6.232 13.790 1.00 94.88 92 LEU A CA 1
ATOM 684 C C . LEU A 1 92 ? 2.076 6.542 15.095 1.00 94.88 92 LEU A C 1
ATOM 686 O O . LEU A 1 92 ? 2.661 5.630 15.681 1.00 94.88 92 LEU A O 1
ATOM 690 N N . ASP A 1 93 ? 1.981 7.783 15.571 1.00 93.88 93 ASP A N 1
ATOM 691 C CA . ASP A 1 93 ? 2.491 8.153 16.899 1.00 93.88 93 ASP A CA 1
ATOM 692 C C . ASP A 1 93 ? 1.756 7.381 18.006 1.00 93.88 93 ASP A C 1
ATOM 694 O O . ASP A 1 93 ? 2.378 6.869 18.935 1.00 93.88 93 ASP A O 1
ATOM 698 N N . ASP A 1 94 ? 0.433 7.243 17.868 1.00 96.56 94 ASP A N 1
ATOM 699 C CA . ASP A 1 94 ? -0.385 6.355 18.690 1.00 96.56 94 ASP A CA 1
ATOM 700 C C . ASP A 1 94 ? -0.660 5.037 17.939 1.00 96.56 94 ASP A C 1
ATOM 702 O O . ASP A 1 94 ? -1.405 5.034 16.951 1.00 96.56 94 ASP A O 1
ATOM 706 N N . PRO A 1 95 ? -0.095 3.895 18.378 1.00 96.69 95 PRO A N 1
ATOM 707 C CA . PRO A 1 95 ? -0.317 2.605 17.734 1.00 96.69 95 PRO A CA 1
ATOM 708 C C . PRO A 1 95 ? -1.673 1.977 18.085 1.00 96.69 95 PRO A C 1
ATOM 710 O O . PRO A 1 95 ? -2.008 0.933 17.517 1.00 96.69 95 PRO A O 1
ATOM 713 N N . THR A 1 96 ? -2.453 2.566 19.000 1.00 98.06 96 THR A N 1
ATOM 714 C CA . THR A 1 96 ? -3.717 1.998 19.500 1.00 98.06 96 THR A CA 1
ATOM 715 C C . THR A 1 96 ? -4.662 1.542 18.383 1.00 98.06 96 THR A C 1
ATOM 717 O O . THR A 1 96 ? -5.082 0.384 18.434 1.00 98.06 96 THR A O 1
ATOM 720 N N . PRO A 1 97 ? -4.915 2.320 17.306 1.00 97.88 97 PRO A N 1
ATOM 721 C CA . PRO A 1 97 ? -5.797 1.877 16.222 1.00 97.88 97 PRO A CA 1
ATOM 722 C C . PRO A 1 97 ? -5.334 0.586 15.529 1.00 97.88 97 PRO A C 1
ATOM 724 O O . PRO A 1 97 ? -6.152 -0.223 15.091 1.00 97.88 97 PRO A O 1
ATOM 727 N N . ILE A 1 98 ? -4.018 0.367 15.436 1.00 97.44 98 ILE A N 1
ATOM 728 C CA . ILE A 1 98 ? -3.434 -0.841 14.835 1.00 97.44 98 ILE A CA 1
ATOM 729 C C . ILE A 1 98 ? -3.596 -2.023 15.795 1.00 97.44 98 ILE A C 1
ATOM 731 O O . ILE A 1 98 ? -3.999 -3.112 15.381 1.00 97.44 98 ILE A O 1
ATOM 735 N N . VAL A 1 99 ? -3.309 -1.811 17.083 1.00 97.75 99 VAL A N 1
ATOM 736 C CA . VAL A 1 99 ? -3.435 -2.844 18.122 1.00 97.75 99 VAL A CA 1
ATOM 737 C C . VAL A 1 99 ? -4.884 -3.307 18.249 1.00 97.75 99 VAL A C 1
ATOM 739 O O . VAL A 1 99 ? -5.144 -4.510 18.255 1.00 97.75 99 VAL A O 1
ATOM 742 N N . GLU A 1 100 ? -5.833 -2.373 18.289 1.00 98.19 100 GLU A N 1
ATOM 743 C CA . GLU A 1 100 ? -7.263 -2.672 18.360 1.00 98.19 100 GLU A CA 1
ATOM 744 C C . GLU A 1 100 ? -7.761 -3.396 17.111 1.00 98.19 100 GLU A C 1
ATOM 746 O O . GLU A 1 100 ? -8.519 -4.362 17.223 1.00 98.19 100 GLU A O 1
ATOM 751 N N . PHE A 1 101 ? -7.305 -2.990 15.920 1.00 98.19 101 PHE A N 1
ATOM 752 C CA . PHE A 1 101 ? -7.622 -3.702 14.686 1.00 98.19 101 PHE A CA 1
ATOM 753 C C . PHE A 1 101 ? -7.174 -5.165 14.755 1.00 98.19 101 PHE A C 1
ATOM 755 O O . PHE A 1 101 ? -7.957 -6.055 14.426 1.00 98.19 101 PHE A O 1
ATOM 762 N N . ILE A 1 102 ? -5.947 -5.429 15.214 1.00 97.50 102 ILE A N 1
ATOM 763 C CA . ILE A 1 102 ? -5.442 -6.798 15.365 1.00 97.50 102 ILE A CA 1
ATOM 764 C C . ILE A 1 102 ? -6.269 -7.552 16.409 1.00 97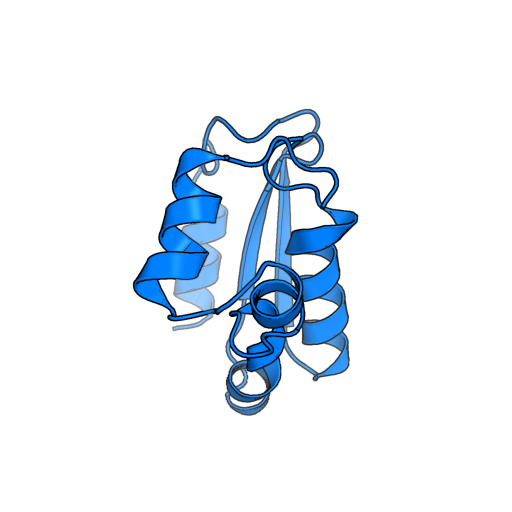.50 102 ILE A C 1
ATOM 766 O O . ILE A 1 102 ? -6.727 -8.656 16.133 1.00 97.50 102 ILE A O 1
ATOM 770 N N . ALA A 1 103 ? -6.493 -6.970 17.590 1.00 97.75 103 ALA A N 1
ATOM 771 C CA . ALA A 1 103 ? -7.242 -7.610 18.672 1.00 97.75 103 ALA A CA 1
ATOM 772 C C . ALA A 1 103 ? -8.677 -7.980 18.262 1.00 97.75 103 ALA A C 1
ATOM 774 O O . ALA A 1 103 ? -9.163 -9.046 18.631 1.00 97.75 103 ALA A O 1
ATOM 775 N N . LYS A 1 104 ? -9.332 -7.132 17.461 1.00 97.31 104 LYS A N 1
ATOM 776 C CA . LYS A 1 104 ? -10.684 -7.361 16.937 1.00 97.31 104 LYS A CA 1
ATOM 777 C C . LYS A 1 104 ? -10.761 -8.495 15.906 1.00 97.31 104 LYS A C 1
ATOM 779 O O . LYS A 1 104 ? -11.836 -9.055 15.718 1.00 97.31 104 LYS A O 1
ATOM 784 N N . ASN A 1 105 ? -9.660 -8.797 15.219 1.00 95.00 105 ASN A N 1
ATOM 785 C CA . ASN A 1 105 ? -9.619 -9.698 14.064 1.00 95.00 105 ASN A CA 1
ATOM 786 C C . ASN A 1 105 ? -8.716 -10.934 14.279 1.00 95.00 105 ASN A C 1
ATOM 788 O O . ASN A 1 105 ? -8.253 -11.522 13.300 1.00 95.00 105 ASN A O 1
ATOM 792 N N . ARG A 1 106 ? -8.432 -11.297 15.537 1.00 75.69 106 ARG A N 1
ATOM 793 C CA . ARG A 1 106 ? -7.735 -12.547 15.891 1.00 75.69 106 ARG A CA 1
ATOM 794 C C . ARG A 1 106 ? -8.602 -13.784 15.695 1.00 75.69 106 ARG A C 1
ATOM 796 O O . ARG A 1 106 ? -9.836 -13.677 15.865 1.00 75.69 106 ARG A O 1
#

Secondary structure (DSSP, 8-state):
--S---HHHHHHHHHHHT-SSHHHHHH---STTT-HHHHHHTT--EEEEEETT-SSS-GGGTHHHHHHHHHHTT--EEEEEETT--S-S-S-SS-HHHHHHHHHT-

Radius of gyration: 15.85 Å; Cα contacts (8 Å, |Δi|>4): 119; chains: 1; bounding box: 35×32×40 Å

pLDDT: mean 96.38, std 2.85, range [75.69, 98.69]

Mean predicted aligned error: 2.78 Å